Protein AF-X0XLL8-F1 (afdb_monomer_lite)

InterPro domains:
  IPR042096 Dihydroxy-acid dehydratase, C-terminal [G3DSA:3.50.30.80] (1-47)
  IPR050165 Dihydroxy-acid dehydratase IlvD/Edd [PTHR21000] (1-53)
  IPR056740 Dihydroxy-acid/6-phosphogluconate dehydratase, C-terminal [PF24877] (1-50)

Radius of gyration: 12.25 Å; chains: 1; bounding box: 29×17×35 Å

Foldseek 3Di:
DDPPDQLLVLHPVVLDDPPWDWDQDPVVRDIDTPDDPVSSVVSSVVDDRPPPPD

pLDDT: mean 70.09, std 13.29, range [40.0, 88.44]

Secondary structure (DSSP, 8-state):
----STTTTT-GGGG--TT--EEEETTTTEEEE---HHHHHHHHHH-PPPP---

Structure (mmCIF, N/CA/C/O backbone):
data_AF-X0XLL8-F1
#
_entry.id   AF-X0XLL8-F1
#
loop_
_atom_site.group_PDB
_atom_site.id
_atom_site.type_symbol
_atom_site.label_atom_id
_atom_site.label_alt_id
_atom_site.label_comp_id
_atom_site.label_asym_id
_atom_site.label_entity_id
_atom_site.label_seq_id
_atom_site.pdbx_PDB_ins_code
_atom_site.Cartn_x
_atom_site.Cartn_y
_atom_site.Cartn_z
_atom_site.occupancy
_atom_site.B_iso_or_equiv
_atom_site.auth_seq_id
_atom_site.auth_comp_id
_atom_site.auth_asym_id
_atom_site.auth_atom_id
_atom_site.pdbx_PDB_model_num
ATOM 1 N N . GLY A 1 1 ? 15.721 2.470 3.486 1.00 45.56 1 GLY A N 1
ATOM 2 C CA . GLY A 1 1 ? 15.696 1.010 3.681 1.00 45.56 1 GLY A CA 1
ATOM 3 C C . GLY A 1 1 ? 15.428 0.371 2.341 1.00 45.56 1 GLY A C 1
ATOM 4 O O . GLY A 1 1 ? 14.547 0.851 1.642 1.00 45.56 1 GLY A O 1
ATOM 5 N N . HIS A 1 2 ? 16.234 -0.612 1.942 1.00 45.91 2 HIS A N 1
ATOM 6 C CA . HIS A 1 2 ? 16.071 -1.329 0.678 1.00 45.91 2 HIS A CA 1
ATOM 7 C C . HIS A 1 2 ? 14.859 -2.259 0.762 1.00 45.91 2 HIS A C 1
ATOM 9 O O . HIS A 1 2 ? 14.971 -3.368 1.272 1.00 45.91 2 HIS A O 1
ATOM 15 N N . VAL A 1 3 ? 13.712 -1.803 0.263 1.00 48.97 3 VAL A N 1
ATOM 16 C CA . VAL A 1 3 ? 12.602 -2.688 -0.102 1.00 48.97 3 VAL A CA 1
ATOM 17 C C . VAL A 1 3 ? 12.746 -2.997 -1.590 1.00 48.97 3 VAL A C 1
ATOM 19 O O . VAL A 1 3 ? 12.137 -2.361 -2.441 1.00 48.97 3 VAL A O 1
ATOM 22 N N . VAL A 1 4 ? 13.672 -3.893 -1.921 1.00 40.00 4 VAL A N 1
ATOM 23 C CA . VAL A 1 4 ? 13.862 -4.455 -3.269 1.00 40.00 4 VAL A CA 1
ATOM 24 C C . VAL A 1 4 ? 14.529 -5.815 -3.072 1.00 40.00 4 VAL A C 1
ATOM 26 O O . VAL A 1 4 ? 15.546 -5.863 -2.375 1.00 40.00 4 VAL A O 1
ATOM 29 N N . PRO A 1 5 ? 13.927 -6.916 -3.571 1.00 53.91 5 PRO A N 1
ATOM 30 C CA . PRO A 1 5 ? 13.287 -7.060 -4.891 1.00 53.91 5 PRO A CA 1
ATOM 31 C C . PRO A 1 5 ? 11.749 -7.224 -4.894 1.00 53.91 5 PRO A C 1
ATOM 33 O O . PRO A 1 5 ? 11.149 -7.335 -5.959 1.00 53.91 5 PRO A O 1
ATOM 36 N N . GLU A 1 6 ? 11.100 -7.192 -3.730 1.00 53.47 6 GLU A N 1
ATOM 37 C CA . GLU A 1 6 ? 9.710 -7.647 -3.527 1.00 53.47 6 GLU A CA 1
ATOM 38 C C . GLU A 1 6 ? 8.639 -6.911 -4.368 1.00 53.47 6 GLU A C 1
ATOM 40 O O . GLU A 1 6 ? 7.635 -7.501 -4.765 1.00 53.47 6 GLU A O 1
ATOM 45 N N . ALA A 1 7 ? 8.861 -5.638 -4.722 1.00 54.06 7 ALA A N 1
ATOM 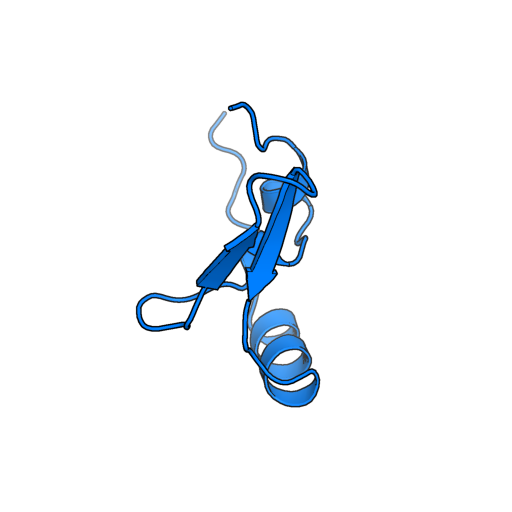46 C CA . ALA A 1 7 ? 7.943 -4.863 -5.566 1.00 54.06 7 ALA A CA 1
ATOM 47 C C . ALA A 1 7 ? 7.982 -5.266 -7.054 1.00 54.06 7 ALA A C 1
ATOM 49 O O . ALA A 1 7 ? 7.015 -5.067 -7.785 1.00 54.06 7 ALA A O 1
ATOM 50 N N . PHE A 1 8 ? 9.097 -5.831 -7.524 1.00 50.75 8 PHE A N 1
ATOM 51 C CA . PHE A 1 8 ? 9.249 -6.226 -8.926 1.00 50.75 8 PHE A CA 1
ATOM 52 C C . PHE A 1 8 ? 8.588 -7.582 -9.223 1.00 50.75 8 PHE A C 1
ATOM 54 O O . PHE A 1 8 ? 8.169 -7.845 -10.350 1.00 50.75 8 PHE A O 1
ATOM 61 N N . GLU A 1 9 ? 8.452 -8.424 -8.196 1.00 56.31 9 GLU A N 1
ATOM 62 C CA . GLU A 1 9 ? 7.814 -9.744 -8.265 1.00 56.31 9 GLU A CA 1
ATOM 63 C C . GLU A 1 9 ? 6.289 -9.694 -8.048 1.00 56.31 9 GLU A C 1
ATOM 65 O O . GLU A 1 9 ? 5.633 -10.734 -8.027 1.00 56.31 9 GLU A O 1
ATOM 70 N N . GLY A 1 10 ? 5.705 -8.497 -7.907 1.00 54.66 10 GLY A N 1
ATOM 71 C CA . GLY A 1 10 ? 4.268 -8.338 -7.669 1.00 54.66 10 GLY A CA 1
ATOM 72 C C . GLY A 1 10 ? 3.857 -8.560 -6.212 1.00 54.66 10 GLY A C 1
ATOM 73 O O . GLY A 1 10 ? 2.730 -8.982 -5.951 1.00 54.66 10 GLY A O 1
ATOM 74 N N . GLY A 1 11 ? 4.762 -8.301 -5.260 1.00 63.28 11 GLY A N 1
ATOM 75 C CA . GLY A 1 11 ? 4.435 -8.271 -3.835 1.00 63.28 11 GLY A CA 1
ATOM 76 C C . GLY A 1 11 ? 3.438 -7.155 -3.480 1.00 63.28 11 GLY A C 1
ATOM 77 O O . GLY A 1 11 ? 3.148 -6.296 -4.315 1.00 63.28 11 GLY A O 1
ATOM 78 N N . PRO A 1 12 ? 2.926 -7.109 -2.238 1.00 63.28 12 PRO A N 1
ATOM 79 C CA . PRO A 1 12 ? 1.862 -6.184 -1.825 1.00 63.28 12 PRO A CA 1
ATOM 80 C C . PRO A 1 12 ? 2.169 -4.713 -2.134 1.00 63.28 12 PRO A C 1
ATOM 82 O O . PRO A 1 12 ? 1.287 -3.974 -2.555 1.00 63.28 12 PRO A O 1
ATOM 85 N N . ILE A 1 13 ? 3.441 -4.312 -2.022 1.00 64.56 13 ILE A N 1
ATOM 86 C CA . ILE A 1 13 ? 3.922 -2.962 -2.359 1.00 64.56 13 ILE A CA 1
ATOM 87 C C . ILE A 1 13 ? 3.737 -2.601 -3.839 1.00 64.56 13 ILE A C 1
ATOM 89 O O . ILE A 1 13 ? 3.535 -1.433 -4.153 1.00 64.56 13 ILE A O 1
ATOM 93 N N . ALA A 1 14 ? 3.773 -3.576 -4.747 1.00 65.69 14 ALA A N 1
ATOM 94 C CA . ALA A 1 14 ? 3.579 -3.353 -6.180 1.00 65.69 14 ALA A CA 1
ATOM 95 C C . ALA A 1 14 ? 2.123 -3.017 -6.547 1.00 65.69 14 ALA A C 1
ATOM 97 O O . ALA A 1 1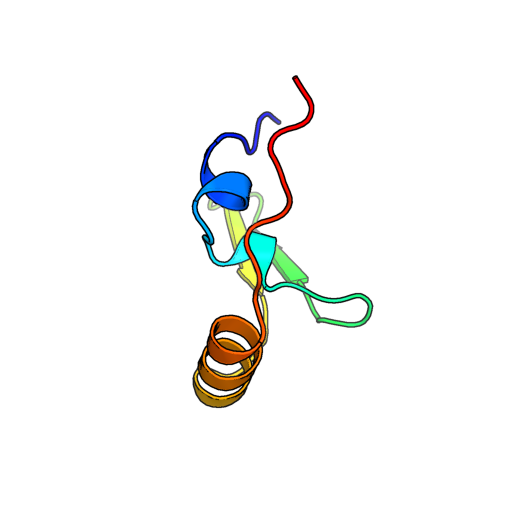4 ? 1.858 -2.552 -7.654 1.00 65.69 14 ALA A O 1
ATOM 98 N N . LEU A 1 15 ? 1.191 -3.295 -5.631 1.00 69.12 15 LEU A N 1
ATOM 99 C CA . LEU A 1 15 ? -0.252 -3.131 -5.804 1.00 69.12 15 LEU A CA 1
ATOM 100 C C . LEU A 1 15 ? -0.808 -1.940 -5.003 1.00 69.12 15 LEU A C 1
ATOM 102 O O . LEU A 1 15 ? -1.999 -1.636 -5.112 1.00 69.12 15 LEU A O 1
ATOM 106 N N . VAL A 1 16 ? 0.034 -1.262 -4.215 1.00 76.00 16 VAL A N 1
ATOM 107 C CA . VAL A 1 16 ? -0.325 -0.022 -3.510 1.00 76.00 16 VAL A CA 1
ATOM 108 C C . VAL A 1 16 ? -0.500 1.102 -4.525 1.00 76.00 16 VAL A C 1
ATOM 110 O O . VAL A 1 16 ? 0.295 1.243 -5.455 1.00 76.00 16 VAL A O 1
ATOM 113 N N . GLN A 1 17 ? -1.547 1.897 -4.348 1.00 74.38 17 GLN A N 1
ATOM 114 C CA . GLN A 1 17 ? -1.883 3.044 -5.183 1.00 74.38 17 GLN A CA 1
ATOM 115 C C . GLN A 1 17 ? -1.891 4.329 -4.350 1.00 74.38 17 GLN A C 1
ATOM 117 O O . GLN A 1 17 ? -2.046 4.311 -3.127 1.00 74.38 17 GLN A O 1
ATOM 122 N N . ASP A 1 18 ? -1.723 5.466 -5.026 1.00 75.12 18 ASP A N 1
ATOM 123 C CA . ASP A 1 18 ? -1.773 6.776 -4.382 1.00 75.12 18 ASP A CA 1
ATOM 124 C C . ASP A 1 18 ? -3.140 6.995 -3.720 1.00 75.12 18 ASP A C 1
ATOM 126 O O . ASP A 1 18 ? -4.184 6.929 -4.370 1.00 75.12 18 ASP A O 1
ATOM 130 N N . GLY A 1 19 ? -3.121 7.287 -2.419 1.00 77.94 19 GLY A N 1
ATOM 131 C CA . GLY A 1 19 ? -4.326 7.466 -1.605 1.00 77.94 19 GLY A CA 1
ATOM 132 C C . GLY A 1 19 ? -4.647 6.292 -0.681 1.00 77.94 19 GLY A C 1
ATOM 133 O O . GLY A 1 19 ? -5.495 6.454 0.195 1.00 77.94 19 GLY A O 1
ATOM 134 N N . ASP A 1 20 ? -3.950 5.159 -0.808 1.00 84.12 20 ASP A N 1
ATOM 135 C CA . ASP A 1 20 ? -4.072 4.063 0.154 1.00 84.12 20 ASP A CA 1
ATOM 136 C C . ASP A 1 20 ? -3.542 4.469 1.534 1.00 84.12 20 ASP A C 1
ATOM 138 O O . ASP A 1 20 ? -2.517 5.148 1.675 1.00 84.12 20 ASP A O 1
ATOM 142 N N . VAL A 1 21 ? -4.223 4.002 2.580 1.00 85.25 21 VAL A N 1
ATOM 143 C CA . VAL A 1 21 ? -3.771 4.202 3.955 1.00 85.25 21 VAL A CA 1
ATOM 144 C C . VAL A 1 21 ? -2.711 3.156 4.274 1.00 85.25 21 VAL A C 1
ATOM 146 O O . VAL A 1 21 ? -2.984 1.960 4.342 1.00 85.25 21 VAL A O 1
ATOM 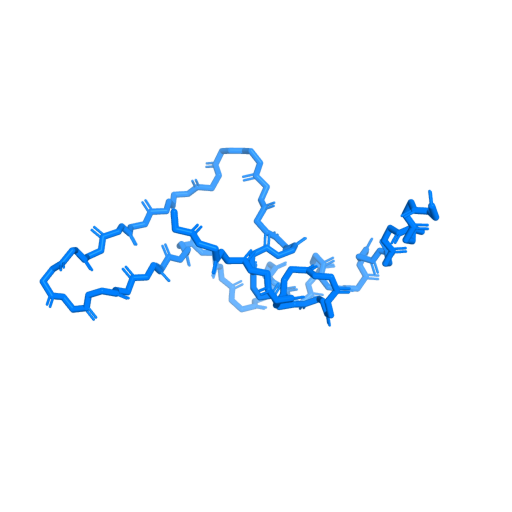149 N N . VAL A 1 22 ? -1.482 3.618 4.493 1.00 83.50 22 VAL A N 1
ATOM 150 C CA . VAL A 1 22 ? -0.358 2.764 4.881 1.00 83.50 22 VAL A CA 1
ATOM 151 C C . VAL A 1 22 ? -0.026 3.009 6.347 1.00 83.50 22 VAL A C 1
ATOM 153 O O . VAL A 1 22 ? 0.310 4.120 6.753 1.00 83.50 22 VAL A O 1
ATOM 156 N N . THR A 1 23 ? -0.099 1.953 7.148 1.00 83.81 23 THR A N 1
ATOM 157 C CA . THR A 1 23 ? 0.308 1.956 8.551 1.00 83.81 23 THR A CA 1
ATOM 158 C C . THR A 1 23 ? 1.724 1.404 8.667 1.00 83.81 23 THR A C 1
ATOM 160 O O . THR A 1 23 ? 1.990 0.259 8.308 1.00 83.81 23 THR A O 1
ATOM 163 N N . MET A 1 24 ? 2.644 2.211 9.193 1.00 80.25 24 MET A N 1
ATOM 164 C CA . MET A 1 24 ? 4.019 1.795 9.477 1.00 80.25 24 MET A CA 1
ATOM 165 C C . MET A 1 24 ? 4.203 1.615 10.982 1.00 80.25 24 MET A C 1
ATOM 167 O O . MET A 1 24 ? 4.078 2.570 11.745 1.00 80.25 24 MET A O 1
ATOM 171 N N . ASP A 1 25 ? 4.534 0.399 11.402 1.00 79.75 25 ASP A N 1
ATOM 172 C CA . ASP A 1 25 ? 4.872 0.083 12.788 1.00 79.75 25 ASP A CA 1
ATOM 173 C C . ASP A 1 25 ? 6.393 -0.077 12.889 1.00 79.75 25 ASP A C 1
ATOM 175 O O . ASP A 1 25 ? 6.975 -1.067 12.437 1.00 79.75 25 ASP A O 1
ATOM 179 N N . ALA A 1 26 ? 7.048 0.945 13.444 1.00 81.69 26 ALA A N 1
ATOM 180 C CA . ALA A 1 26 ? 8.501 0.983 13.581 1.00 81.69 26 ALA A CA 1
ATOM 181 C C . ALA A 1 26 ? 9.023 0.050 14.685 1.00 81.69 26 ALA A C 1
ATOM 183 O O . ALA A 1 26 ? 10.168 -0.388 14.606 1.00 81.69 26 ALA A O 1
ATOM 184 N N . GLU A 1 27 ? 8.202 -0.275 15.688 1.00 88.44 27 GLU A N 1
ATOM 185 C CA . GLU A 1 27 ? 8.588 -1.194 16.763 1.00 88.44 27 GLU A CA 1
ATOM 186 C C . GLU A 1 27 ? 8.623 -2.635 16.256 1.00 88.44 27 GLU A C 1
ATOM 188 O O . GLU A 1 27 ? 9.522 -3.403 16.600 1.00 88.44 27 GLU A O 1
ATOM 193 N N . LYS A 1 28 ? 7.670 -2.989 15.388 1.00 82.38 28 LYS A N 1
ATOM 194 C CA . LYS A 1 28 ? 7.606 -4.306 14.742 1.00 82.38 28 LYS A CA 1
ATOM 195 C C . LYS A 1 28 ? 8.386 -4.384 13.433 1.00 82.38 28 LYS A C 1
ATOM 197 O O . LYS A 1 28 ? 8.521 -5.473 12.882 1.00 82.38 28 LYS A O 1
ATOM 202 N N . ALA A 1 29 ? 8.889 -3.251 12.940 1.00 79.94 29 ALA A N 1
ATOM 203 C CA . ALA A 1 29 ? 9.485 -3.118 11.614 1.00 79.94 29 ALA A CA 1
ATOM 204 C C . ALA A 1 29 ? 8.564 -3.648 10.493 1.00 79.94 29 ALA A C 1
ATOM 206 O O . ALA A 1 29 ? 9.027 -4.269 9.537 1.00 79.94 29 ALA A O 1
ATOM 207 N N . THR A 1 30 ? 7.254 -3.400 10.612 1.00 76.56 30 THR A N 1
ATOM 208 C CA . THR A 1 30 ? 6.237 -3.856 9.653 1.00 76.56 30 THR A CA 1
ATOM 209 C C . THR A 1 30 ? 5.561 -2.690 8.949 1.00 76.56 30 THR A C 1
ATOM 211 O O . THR A 1 30 ? 5.346 -1.629 9.536 1.00 76.56 30 THR A O 1
ATOM 214 N N . ILE A 1 31 ? 5.169 -2.914 7.698 1.00 78.12 31 ILE A N 1
ATOM 215 C CA . ILE A 1 31 ? 4.383 -1.976 6.899 1.00 78.12 31 ILE A CA 1
ATOM 216 C C . ILE A 1 31 ? 3.106 -2.703 6.482 1.00 78.12 31 ILE A C 1
ATOM 218 O O . ILE A 1 31 ? 3.174 -3.756 5.855 1.00 78.12 31 ILE A O 1
ATOM 222 N N . HIS A 1 32 ? 1.957 -2.147 6.852 1.00 81.38 32 HIS A N 1
ATOM 223 C CA . HIS A 1 32 ? 0.635 -2.636 6.481 1.00 81.38 32 HIS A CA 1
ATOM 224 C C . HIS A 1 32 ? -0.056 -1.636 5.566 1.00 81.38 32 HIS A C 1
ATOM 226 O O . HIS A 1 32 ? 0.028 -0.431 5.781 1.00 81.38 32 HIS A O 1
ATOM 232 N N . VAL A 1 33 ? -0.770 -2.146 4.573 1.00 83.62 33 VAL A N 1
ATOM 233 C CA . VAL A 1 33 ? -1.598 -1.355 3.666 1.00 83.62 33 VAL A CA 1
ATOM 234 C C . VAL A 1 33 ? -3.043 -1.733 3.956 1.00 83.62 33 VAL A C 1
ATOM 236 O O . VAL A 1 33 ? -3.372 -2.918 3.945 1.00 83.62 33 VAL A O 1
ATOM 239 N N . ASP A 1 34 ? -3.878 -0.744 4.256 1.00 83.31 34 ASP A N 1
ATOM 240 C CA . ASP A 1 34 ? -5.300 -0.926 4.554 1.00 83.31 34 ASP A CA 1
ATOM 241 C C . ASP A 1 34 ? -6.104 -0.983 3.247 1.00 83.31 34 ASP A C 1
ATOM 243 O O . ASP A 1 34 ? -6.805 -0.050 2.859 1.00 83.31 34 ASP A O 1
ATOM 247 N N . VAL A 1 35 ? -5.891 -2.070 2.509 1.00 82.00 35 VAL A N 1
ATOM 248 C CA . VAL A 1 35 ? -6.576 -2.396 1.257 1.00 82.00 35 VAL A CA 1
ATOM 249 C C . VAL A 1 35 ? -7.167 -3.789 1.429 1.00 82.00 35 VAL A C 1
ATOM 251 O O . VAL A 1 35 ? -6.503 -4.692 1.942 1.00 82.00 35 VAL A O 1
ATOM 254 N N . SER A 1 36 ? -8.430 -3.952 1.042 1.00 82.31 36 SER A N 1
ATOM 255 C CA . SER A 1 36 ? -9.126 -5.228 1.187 1.00 82.31 36 SER A CA 1
ATOM 256 C C . SER A 1 36 ? -8.527 -6.304 0.273 1.00 82.31 36 SER A C 1
ATOM 258 O O . SER A 1 36 ? -7.948 -6.001 -0.772 1.00 82.31 36 SER A O 1
ATOM 260 N N . ASP A 1 37 ? -8.687 -7.578 0.640 1.00 78.62 37 ASP A N 1
ATOM 261 C CA . ASP A 1 37 ? -8.208 -8.694 -0.189 1.00 78.62 37 ASP A CA 1
ATOM 262 C C . ASP A 1 37 ? -8.869 -8.706 -1.582 1.00 78.62 37 ASP A C 1
ATOM 264 O O . ASP A 1 37 ? -8.220 -9.060 -2.568 1.00 78.62 37 ASP A O 1
ATOM 268 N N . ASP A 1 38 ? -10.132 -8.272 -1.679 1.00 81.00 38 ASP A N 1
ATOM 269 C CA . ASP A 1 38 ? -10.864 -8.142 -2.944 1.00 81.00 38 ASP A CA 1
ATOM 270 C C .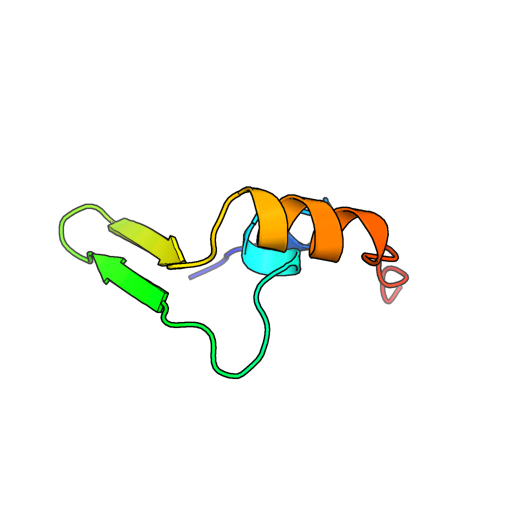 ASP A 1 38 ? -10.253 -7.052 -3.840 1.00 81.00 38 ASP A C 1
ATOM 272 O O . ASP A 1 38 ? -10.016 -7.285 -5.029 1.00 81.00 38 ASP A O 1
ATOM 276 N N . ASP A 1 39 ? -9.911 -5.892 -3.267 1.00 81.44 39 ASP A N 1
ATOM 277 C CA . ASP A 1 39 ? -9.228 -4.813 -3.988 1.00 81.44 39 ASP A CA 1
ATOM 278 C C . ASP A 1 39 ? -7.827 -5.247 -4.426 1.00 81.44 39 ASP A C 1
ATOM 280 O O . ASP A 1 39 ? -7.414 -4.983 -5.557 1.00 81.44 39 ASP A O 1
ATOM 284 N N . PHE A 1 40 ? -7.084 -5.951 -3.566 1.00 79.12 40 PHE A N 1
ATOM 285 C CA . PHE A 1 40 ? -5.790 -6.516 -3.944 1.00 79.12 40 PHE A CA 1
ATOM 286 C C . PHE A 1 40 ? -5.931 -7.534 -5.078 1.00 79.12 40 PHE A C 1
ATOM 288 O O . PHE A 1 40 ? -5.106 -7.527 -5.994 1.00 79.12 40 PHE A O 1
ATOM 295 N N . ALA A 1 41 ? -6.962 -8.382 -5.065 1.00 79.00 41 ALA A N 1
ATOM 296 C CA . ALA A 1 41 ? -7.227 -9.341 -6.134 1.00 79.00 41 ALA A CA 1
ATOM 297 C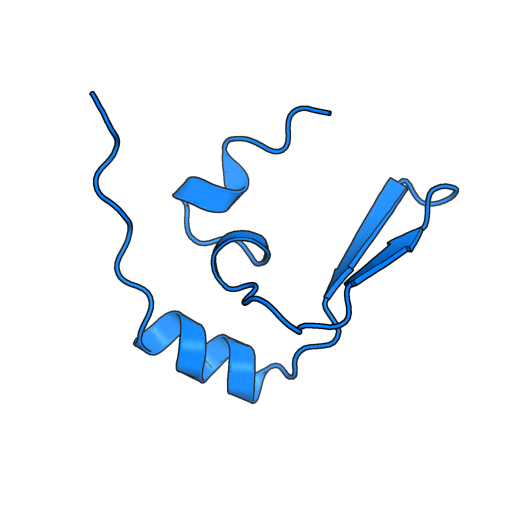 C . ALA A 1 41 ? -7.573 -8.643 -7.458 1.00 79.00 41 ALA A C 1
ATOM 299 O O . ALA A 1 41 ? -7.031 -9.010 -8.507 1.00 79.00 41 ALA A O 1
ATOM 300 N N . GLU A 1 42 ? -8.404 -7.598 -7.420 1.00 81.12 42 GLU A N 1
ATOM 301 C CA . GLU A 1 42 ? -8.719 -6.783 -8.594 1.00 81.12 42 GLU A CA 1
ATOM 302 C C . GLU A 1 42 ? -7.466 -6.083 -9.130 1.00 81.12 42 GLU A C 1
ATOM 304 O O . GLU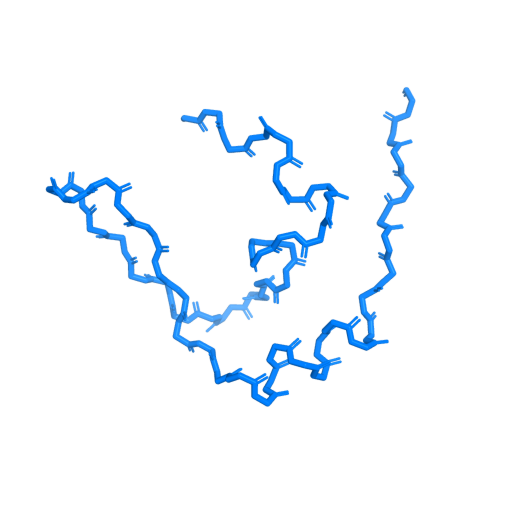 A 1 42 ? -7.152 -6.185 -10.321 1.00 81.12 42 GLU A O 1
ATOM 309 N N . ARG A 1 43 ? -6.700 -5.424 -8.259 1.00 81.56 43 ARG A N 1
ATOM 310 C CA . ARG A 1 43 ? -5.462 -4.735 -8.639 1.00 81.56 43 ARG A CA 1
ATOM 311 C C . ARG A 1 43 ? -4.440 -5.707 -9.199 1.00 81.56 43 ARG A C 1
ATOM 313 O O . ARG A 1 43 ? -3.829 -5.395 -10.210 1.00 81.56 43 ARG A O 1
ATOM 320 N N . ARG A 1 44 ? -4.313 -6.904 -8.622 1.00 76.25 44 ARG A N 1
ATOM 321 C CA . ARG A 1 44 ? -3.440 -7.974 -9.124 1.00 76.25 44 ARG A CA 1
ATOM 322 C C . ARG A 1 44 ? -3.872 -8.476 -10.499 1.00 76.25 44 ARG A C 1
ATOM 324 O O . ARG A 1 44 ? -3.012 -8.780 -11.315 1.00 76.25 44 ARG A O 1
ATOM 331 N N . SER A 1 45 ? -5.175 -8.535 -10.778 1.00 76.25 45 SER A N 1
ATOM 332 C CA . SER A 1 45 ? -5.680 -8.898 -12.112 1.00 76.25 45 SER A CA 1
ATOM 333 C C . SER A 1 45 ? -5.369 -7.841 -13.178 1.00 76.25 45 SER A C 1
ATOM 335 O O . SER A 1 45 ? -5.203 -8.177 -14.348 1.00 76.25 45 SER A O 1
ATOM 337 N N . ARG A 1 46 ? -5.268 -6.571 -12.765 1.00 74.62 46 ARG A N 1
ATOM 338 C CA . ARG A 1 46 ? -4.914 -5.422 -13.613 1.00 74.62 46 ARG A CA 1
ATOM 339 C C . ARG A 1 46 ? -3.420 -5.093 -13.585 1.00 74.62 46 ARG A C 1
ATOM 341 O O . ARG A 1 46 ? -2.986 -4.189 -14.294 1.00 74.62 46 ARG A O 1
ATOM 348 N N . TRP A 1 47 ? -2.651 -5.773 -12.741 1.00 72.38 47 TRP A N 1
ATOM 349 C CA . TRP A 1 47 ? -1.232 -5.522 -12.567 1.00 72.38 47 TRP A CA 1
ATOM 350 C C . TRP A 1 47 ? -0.468 -6.156 -13.723 1.00 72.38 47 TRP A C 1
ATOM 352 O O . TRP A 1 47 ? -0.364 -7.377 -13.834 1.00 72.38 47 TRP A O 1
ATOM 362 N N . GLU A 1 48 ? 0.078 -5.309 -14.584 1.00 65.00 48 GLU A N 1
ATOM 363 C CA . GLU A 1 48 ? 1.061 -5.706 -15.579 1.00 65.00 48 GLU A CA 1
ATOM 364 C C . GLU A 1 48 ? 2.448 -5.434 -15.005 1.00 65.00 48 GLU A C 1
ATOM 366 O O . GLU A 1 48 ? 2.754 -4.302 -14.620 1.00 65.00 48 GLU A O 1
ATOM 371 N N . GLN A 1 49 ? 3.285 -6.473 -14.930 1.00 63.78 49 GLN A N 1
ATOM 372 C CA . GLN A 1 49 ? 4.651 -6.343 -14.438 1.00 63.78 49 GLN A CA 1
ATOM 373 C C . GLN A 1 49 ? 5.374 -5.260 -15.256 1.00 63.78 49 GLN A C 1
ATOM 375 O O . GLN A 1 49 ? 5.547 -5.432 -16.469 1.00 63.78 49 GLN A O 1
ATOM 380 N N . PRO A 1 50 ? 5.801 -4.141 -14.639 1.00 62.78 50 PRO A N 1
ATOM 381 C CA . PRO A 1 50 ? 6.507 -3.109 -15.375 1.00 62.78 50 PRO A CA 1
ATOM 382 C C . PRO A 1 50 ? 7.811 -3.699 -15.912 1.00 62.78 50 PRO A C 1
ATOM 384 O O . PRO A 1 50 ? 8.526 -4.403 -15.197 1.00 62.78 50 PRO A O 1
ATOM 387 N N . ALA A 1 51 ? 8.121 -3.425 -17.182 1.00 56.34 51 ALA A N 1
ATOM 388 C CA . ALA A 1 51 ? 9.354 -3.899 -17.796 1.00 56.34 51 ALA A CA 1
ATOM 389 C C . ALA A 1 51 ? 10.553 -3.486 -16.929 1.00 56.34 51 ALA A C 1
ATOM 391 O O . ALA A 1 51 ? 10.700 -2.304 -16.597 1.00 56.34 51 ALA A O 1
ATOM 392 N N . ALA A 1 52 ? 11.401 -4.455 -16.563 1.00 52.16 52 ALA A N 1
ATOM 393 C CA . ALA A 1 52 ? 12.665 -4.176 -15.890 1.00 52.16 52 ALA A CA 1
ATOM 394 C C . ALA A 1 52 ? 13.411 -3.133 -16.722 1.00 52.16 52 ALA A C 1
ATOM 396 O O . ALA A 1 52 ? 13.778 -3.405 -17.869 1.00 52.16 52 ALA A O 1
ATOM 397 N N . LYS A 1 53 ? 13.621 -1.931 -16.173 1.00 48.81 53 LYS A N 1
ATOM 398 C CA . LYS A 1 53 ? 14.560 -0.996 -16.791 1.00 48.81 53 LYS A CA 1
ATOM 399 C C . LYS A 1 53 ? 15.930 -1.670 -16.758 1.00 48.81 53 LYS A C 1
ATOM 401 O O . LYS A 1 53 ? 16.439 -1.955 -15.677 1.00 48.81 53 LYS A O 1
ATOM 406 N N . SER A 1 54 ? 16.422 -2.000 -17.951 1.00 45.44 54 SER A N 1
ATOM 407 C CA . SER A 1 54 ? 17.753 -2.561 -18.201 1.00 45.44 54 SER A CA 1
ATOM 408 C C . SER A 1 54 ? 18.847 -1.540 -17.919 1.00 45.44 54 SER A C 1
ATOM 410 O O . SER A 1 54 ? 18.564 -0.328 -18.070 1.00 45.44 54 SER A O 1
#

Organism: NCBI:txid412755

Sequence (54 aa):
GHVVPEAFEGGPIALVQDGDVVTMDAEKATIHVDVSDDDFAERRSRWEQPAAKS